Protein AF-M6W1X0-F1 (afdb_monomer)

Structure (mmCIF, N/CA/C/O backbone):
data_AF-M6W1X0-F1
#
_entry.id   AF-M6W1X0-F1
#
loop_
_atom_site.group_PDB
_atom_site.id
_atom_site.type_symbol
_atom_site.label_atom_id
_atom_site.label_alt_id
_atom_site.label_comp_id
_atom_site.label_asym_id
_atom_site.label_entity_id
_atom_site.label_seq_id
_atom_site.pdbx_PDB_ins_code
_atom_site.Cartn_x
_atom_site.Cartn_y
_atom_site.Cartn_z
_atom_site.occupancy
_atom_site.B_iso_or_equiv
_atom_site.auth_seq_id
_atom_site.auth_comp_id
_atom_site.auth_asym_id
_atom_site.auth_atom_id
_atom_site.pdbx_PDB_model_num
ATOM 1 N N . MET A 1 1 ? 11.112 -10.994 -22.525 1.00 49.28 1 MET A N 1
ATOM 2 C CA . MET A 1 1 ? 11.015 -11.048 -21.052 1.00 49.28 1 MET A CA 1
ATOM 3 C C . MET A 1 1 ? 12.383 -10.694 -20.500 1.00 49.28 1 MET A C 1
ATOM 5 O O . MET A 1 1 ? 13.329 -11.416 -20.780 1.00 49.28 1 MET A O 1
ATOM 9 N N . ALA A 1 2 ? 12.520 -9.545 -19.839 1.00 63.16 2 ALA A N 1
ATOM 10 C C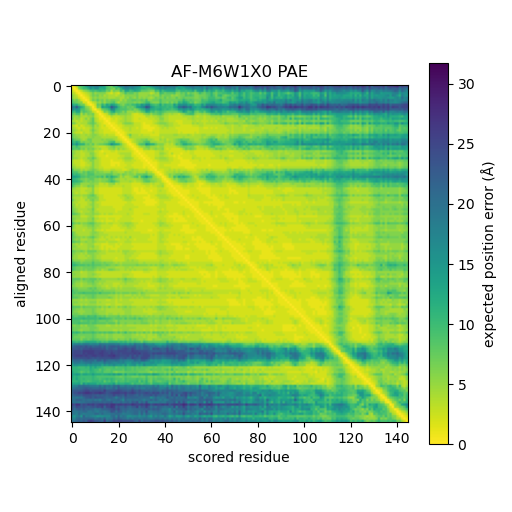A . ALA A 1 2 ? 13.781 -9.157 -19.213 1.00 63.16 2 ALA A CA 1
ATOM 11 C C . ALA A 1 2 ? 13.796 -9.659 -17.764 1.00 63.16 2 ALA A C 1
ATOM 13 O O . ALA A 1 2 ? 12.794 -9.542 -17.057 1.00 63.16 2 ALA A O 1
ATOM 14 N N . VAL A 1 3 ? 14.917 -10.226 -17.319 1.00 74.69 3 VAL A N 1
ATOM 15 C CA . VAL A 1 3 ? 15.090 -10.630 -15.912 1.00 74.69 3 VAL A CA 1
ATOM 16 C C . VAL A 1 3 ? 15.121 -9.390 -15.013 1.00 74.69 3 VAL A C 1
ATOM 18 O O . VAL A 1 3 ? 14.509 -9.374 -13.950 1.00 74.69 3 VAL A O 1
ATOM 21 N N . PHE A 1 4 ? 15.752 -8.318 -15.488 1.00 82.88 4 PHE A N 1
ATOM 22 C CA . PHE A 1 4 ? 15.836 -7.040 -14.799 1.00 82.88 4 PHE A CA 1
ATOM 23 C C . PHE A 1 4 ? 15.573 -5.907 -15.792 1.00 82.88 4 PHE A C 1
ATOM 25 O O . PHE A 1 4 ? 16.199 -5.854 -16.853 1.00 82.88 4 PHE A O 1
ATOM 32 N N . ASN A 1 5 ? 14.643 -5.015 -15.463 1.00 80.19 5 ASN A N 1
ATOM 33 C CA . ASN A 1 5 ? 14.355 -3.809 -16.230 1.00 80.19 5 ASN A CA 1
ATOM 34 C C . ASN A 1 5 ? 14.550 -2.595 -15.321 1.00 80.19 5 ASN A C 1
ATOM 36 O O . ASN A 1 5 ? 13.962 -2.536 -14.244 1.00 80.19 5 ASN A O 1
ATOM 40 N N . SER A 1 6 ? 15.382 -1.643 -15.742 1.00 80.69 6 SER A N 1
ATOM 41 C CA . SER A 1 6 ? 15.615 -0.406 -15.001 1.00 80.69 6 SER A CA 1
ATOM 42 C C . SER A 1 6 ? 15.248 0.799 -15.851 1.00 80.69 6 SER A C 1
ATOM 44 O O . SER A 1 6 ? 15.623 0.913 -17.017 1.00 80.69 6 SER A O 1
ATOM 46 N N . ALA A 1 7 ? 14.540 1.724 -15.227 1.00 75.06 7 ALA A N 1
ATOM 47 C CA . ALA A 1 7 ? 14.043 2.958 -15.787 1.00 75.06 7 ALA A CA 1
ATOM 48 C C . ALA A 1 7 ? 14.469 4.134 -14.921 1.00 75.06 7 ALA A C 1
ATOM 50 O O . ALA A 1 7 ? 14.364 4.070 -13.698 1.00 75.06 7 ALA A O 1
ATOM 51 N N . LYS A 1 8 ? 14.904 5.217 -15.556 1.00 73.56 8 LYS A N 1
ATOM 52 C CA . LYS A 1 8 ? 15.162 6.484 -14.882 1.00 73.56 8 LYS A CA 1
ATOM 53 C C . LYS A 1 8 ? 14.485 7.601 -15.669 1.00 73.56 8 LYS A C 1
ATOM 55 O O . LYS A 1 8 ? 14.640 7.622 -16.888 1.00 73.56 8 LYS A O 1
ATOM 60 N N . ASP A 1 9 ? 13.725 8.449 -14.979 1.00 64.38 9 ASP A N 1
ATOM 61 C CA . ASP A 1 9 ? 13.041 9.631 -15.527 1.00 64.38 9 ASP A CA 1
ATOM 62 C C . ASP A 1 9 ? 12.229 9.326 -16.799 1.00 64.38 9 ASP A C 1
ATOM 64 O O . ASP A 1 9 ? 12.351 9.973 -17.844 1.00 64.38 9 ASP A O 1
ATOM 68 N N . LYS A 1 10 ? 11.407 8.271 -16.733 1.00 58.88 10 LYS A N 1
ATOM 69 C CA . LYS A 1 10 ? 10.533 7.872 -17.839 1.00 58.88 10 LYS A CA 1
ATOM 70 C C . LYS A 1 10 ? 9.276 8.734 -17.817 1.00 58.88 10 LYS A C 1
ATOM 72 O O . LYS A 1 10 ? 8.259 8.316 -17.277 1.00 58.88 10 LYS A O 1
ATOM 77 N N . GLY A 1 11 ? 9.321 9.886 -18.488 1.00 63.84 11 GLY A N 1
ATOM 78 C CA . GLY A 1 11 ? 8.149 10.757 -18.650 1.00 63.84 11 GLY A CA 1
ATOM 79 C C . GLY A 1 11 ? 6.860 9.992 -19.000 1.00 63.84 11 GLY A C 1
ATOM 80 O O . GLY A 1 11 ? 5.836 10.225 -18.365 1.00 63.84 11 GLY A O 1
ATOM 81 N N . ALA A 1 12 ? 6.919 9.022 -19.928 1.00 75.12 12 ALA A N 1
ATOM 82 C CA . ALA A 1 12 ? 5.927 7.948 -20.015 1.00 75.12 12 ALA A CA 1
ATOM 83 C C . ALA A 1 12 ? 6.527 6.617 -20.515 1.00 75.12 12 ALA A C 1
ATOM 85 O O . ALA A 1 12 ? 7.420 6.631 -21.365 1.00 75.12 12 ALA A O 1
ATOM 86 N N . GLY A 1 13 ? 6.056 5.456 -20.033 1.00 81.19 13 GLY A N 1
ATOM 87 C CA . GLY A 1 13 ? 6.572 4.164 -20.522 1.00 81.19 13 GLY A CA 1
ATOM 88 C C . GLY A 1 13 ? 5.888 2.888 -20.017 1.00 81.19 13 GLY A C 1
ATOM 89 O O . GLY A 1 13 ? 5.104 2.903 -19.075 1.00 81.19 13 GLY A O 1
ATOM 90 N N . ILE A 1 14 ? 6.218 1.755 -20.648 1.00 87.25 14 ILE A N 1
ATOM 91 C CA . ILE A 1 14 ? 5.772 0.410 -20.245 1.00 87.25 14 ILE A CA 1
ATOM 92 C C . ILE A 1 14 ? 6.999 -0.415 -19.837 1.00 87.25 14 ILE A C 1
ATOM 94 O O . ILE A 1 14 ? 8.009 -0.420 -20.545 1.00 87.25 14 ILE A O 1
ATOM 98 N N . GLN A 1 15 ? 6.930 -1.111 -18.702 1.00 85.94 15 GLN A N 1
ATOM 99 C CA . GLN A 1 15 ? 7.984 -2.001 -18.213 1.00 85.94 15 GLN A CA 1
ATOM 100 C C . GLN A 1 15 ? 7.400 -3.377 -17.917 1.00 85.94 15 GLN A C 1
ATOM 102 O O . GLN A 1 15 ? 6.415 -3.500 -17.192 1.00 85.94 15 GLN A O 1
ATOM 107 N N . VAL A 1 16 ? 8.019 -4.408 -18.488 1.00 89.06 16 VAL A N 1
ATOM 108 C CA . VAL A 1 16 ? 7.651 -5.808 -18.264 1.00 89.06 16 VAL A CA 1
ATOM 109 C C . VAL A 1 16 ? 8.917 -6.599 -17.959 1.00 89.06 16 VAL A C 1
ATOM 111 O O . VAL A 1 16 ? 9.855 -6.605 -18.766 1.00 89.06 16 VAL A O 1
ATOM 114 N N . GLY A 1 17 ? 8.952 -7.280 -16.819 1.00 87.00 17 GLY A N 1
ATOM 115 C CA . GLY A 1 17 ? 10.132 -8.016 -16.370 1.00 87.00 17 GLY A CA 1
ATOM 116 C C . GLY A 1 17 ? 9.899 -8.776 -15.073 1.00 87.00 17 GLY A C 1
ATOM 117 O O . GLY A 1 17 ? 8.850 -8.647 -14.461 1.00 87.00 17 GLY A O 1
ATOM 118 N N . ILE A 1 18 ? 10.862 -9.595 -14.647 1.00 90.06 18 ILE A N 1
ATOM 119 C CA . ILE A 1 18 ? 10.771 -10.256 -13.332 1.00 90.06 18 ILE A CA 1
ATOM 120 C C . ILE A 1 18 ? 10.945 -9.212 -12.229 1.00 90.06 18 ILE A C 1
ATOM 122 O O . ILE A 1 18 ? 10.109 -9.122 -11.331 1.00 90.06 18 ILE A O 1
ATOM 126 N N . VAL A 1 19 ? 11.997 -8.400 -12.337 1.00 91.12 19 VAL A N 1
ATOM 127 C CA . VAL A 1 19 ? 12.251 -7.260 -11.456 1.00 91.12 19 VAL A CA 1
ATOM 128 C C . VAL A 1 19 ? 12.226 -5.979 -12.280 1.00 91.12 19 VAL A C 1
ATOM 130 O O . VAL A 1 19 ? 13.012 -5.836 -13.220 1.00 91.12 19 VAL A O 1
ATOM 133 N N . ASN A 1 20 ? 11.354 -5.042 -11.916 1.00 89.06 20 ASN A N 1
ATOM 134 C CA . ASN A 1 20 ? 11.309 -3.707 -12.505 1.00 89.06 20 ASN A CA 1
ATOM 135 C C . ASN A 1 20 ? 11.758 -2.674 -11.472 1.00 89.06 20 ASN A C 1
ATOM 137 O O . ASN A 1 20 ? 11.255 -2.656 -10.352 1.00 89.06 20 ASN A O 1
ATOM 141 N N . ARG A 1 21 ? 12.672 -1.781 -11.851 1.00 88.62 21 ARG A N 1
ATOM 142 C CA . ARG A 1 21 ? 13.098 -0.644 -11.033 1.00 88.62 21 ARG A CA 1
ATOM 143 C C . ARG A 1 21 ? 12.815 0.650 -11.782 1.00 88.62 21 ARG A C 1
ATOM 145 O O . ARG A 1 21 ? 13.285 0.808 -12.902 1.00 88.62 21 ARG A O 1
ATOM 152 N N . SER A 1 22 ? 12.093 1.580 -11.165 1.00 85.44 22 SER A N 1
ATOM 153 C CA . SER A 1 22 ? 11.835 2.905 -11.749 1.00 85.44 22 SER A CA 1
ATOM 154 C C . SER A 1 22 ? 12.193 4.005 -10.762 1.00 85.44 22 SER A C 1
ATOM 156 O O . SER A 1 22 ? 11.695 3.999 -9.633 1.00 85.44 22 SER A O 1
ATOM 158 N N . VAL A 1 23 ? 13.046 4.925 -11.210 1.00 85.38 23 VAL A N 1
ATOM 159 C CA . VAL A 1 23 ? 13.578 6.047 -10.431 1.00 85.38 23 VAL A CA 1
ATOM 160 C C . VAL A 1 23 ? 13.137 7.373 -11.056 1.00 85.38 23 VAL A C 1
ATOM 162 O O . VAL A 1 23 ? 13.248 7.521 -12.274 1.00 85.38 23 VAL A O 1
ATOM 165 N N . GLY A 1 24 ? 12.699 8.332 -10.237 1.00 82.56 24 GLY A N 1
ATOM 166 C CA . GLY A 1 24 ? 12.340 9.686 -10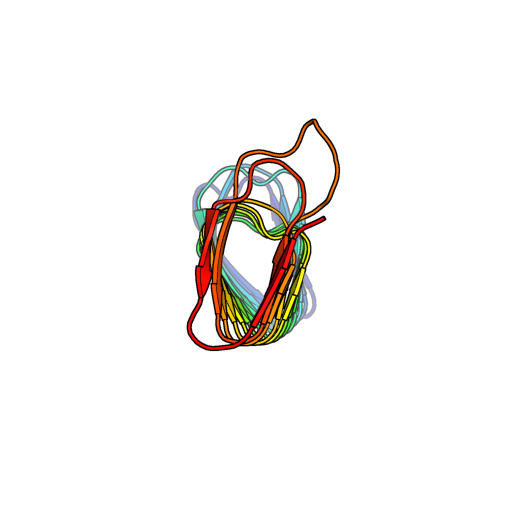.683 1.00 82.56 24 GLY A CA 1
ATOM 167 C C . GLY A 1 24 ? 10.930 9.805 -11.270 1.00 82.56 24 GLY A C 1
ATOM 168 O O . GLY A 1 24 ? 10.033 9.048 -10.892 1.00 82.56 24 GLY A O 1
ATOM 169 N N . ASP A 1 25 ? 10.713 10.765 -12.176 1.00 79.81 25 ASP A N 1
ATOM 170 C CA . ASP A 1 25 ? 9.374 11.001 -12.739 1.00 79.81 25 ASP A CA 1
ATOM 171 C C . ASP A 1 25 ? 8.962 9.837 -13.651 1.00 79.81 25 ASP A C 1
ATOM 173 O O . ASP A 1 25 ? 9.638 9.536 -14.639 1.00 79.81 25 ASP A O 1
ATOM 177 N N . SER A 1 26 ? 7.877 9.148 -13.295 1.00 76.31 26 SER A N 1
ATOM 178 C CA . SER A 1 26 ? 7.380 7.978 -14.020 1.00 76.31 26 SER A CA 1
ATOM 179 C C . SER A 1 26 ? 5.866 8.053 -14.183 1.00 76.31 26 SER A C 1
ATOM 181 O O . SER A 1 26 ? 5.122 8.206 -13.210 1.00 76.31 26 SER A O 1
ATOM 183 N N . LYS A 1 27 ? 5.407 7.944 -15.435 1.00 84.44 27 LYS A N 1
ATOM 184 C CA . LYS A 1 27 ? 3.985 7.773 -15.766 1.00 84.44 27 LYS A CA 1
ATOM 185 C C . LYS A 1 27 ? 3.806 6.586 -16.690 1.00 84.44 27 LYS A C 1
ATOM 187 O O . LYS A 1 27 ? 4.105 6.654 -17.881 1.00 84.44 27 LYS A O 1
ATOM 192 N N . GLY A 1 28 ? 3.348 5.461 -16.174 1.00 87.75 28 GLY A N 1
ATOM 193 C CA . GLY A 1 28 ? 3.417 4.266 -16.993 1.00 87.75 28 GLY A CA 1
ATOM 194 C C . GLY A 1 28 ? 2.716 3.039 -16.472 1.00 87.75 28 GLY A C 1
ATOM 195 O O . GLY A 1 28 ? 1.972 3.067 -15.499 1.00 87.75 28 GLY A O 1
ATOM 196 N N . LEU A 1 29 ? 2.982 1.944 -17.174 1.00 90.19 29 LEU A N 1
ATOM 197 C CA . LEU A 1 29 ? 2.538 0.602 -16.828 1.00 90.19 29 LEU A CA 1
ATOM 198 C C . LEU A 1 29 ? 3.757 -0.215 -16.407 1.00 90.19 29 LEU A C 1
ATOM 200 O O . LEU A 1 29 ? 4.727 -0.314 -17.160 1.00 90.19 29 LEU A O 1
ATOM 204 N N . GLN A 1 30 ? 3.714 -0.813 -15.224 1.00 90.50 30 GLN A N 1
ATOM 205 C CA . GLN A 1 30 ? 4.741 -1.729 -14.732 1.00 90.50 30 GLN A CA 1
ATOM 206 C C . GLN A 1 30 ? 4.105 -3.074 -14.419 1.00 90.50 30 GLN A C 1
ATOM 208 O O . GLN A 1 30 ? 3.182 -3.157 -13.620 1.00 90.50 30 GLN A O 1
ATOM 213 N N . ALA A 1 31 ? 4.599 -4.130 -15.053 1.00 92.62 31 ALA A N 1
ATOM 214 C CA . ALA A 1 31 ? 4.174 -5.495 -14.793 1.00 92.62 31 ALA A CA 1
ATOM 215 C C . ALA A 1 31 ? 5.401 -6.351 -14.487 1.00 92.62 31 ALA A C 1
ATOM 217 O O . ALA A 1 31 ? 6.298 -6.501 -15.323 1.00 92.62 31 ALA A O 1
ATOM 218 N N . GLY A 1 32 ? 5.465 -6.914 -13.28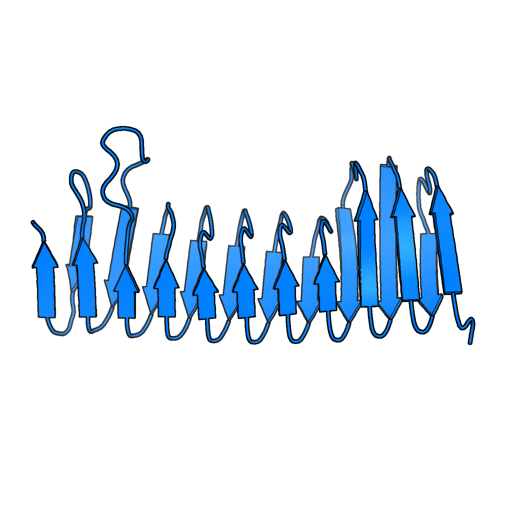7 1.00 90.94 32 GLY A N 1
ATOM 219 C CA . GLY A 1 32 ? 6.560 -7.798 -12.914 1.00 90.94 32 GLY A CA 1
ATOM 220 C C . GLY A 1 32 ? 6.308 -8.575 -11.644 1.00 90.94 32 GLY A C 1
ATOM 221 O O . GLY A 1 32 ? 5.267 -8.423 -11.030 1.00 90.94 32 GLY A O 1
ATOM 222 N N . ILE A 1 33 ? 7.235 -9.442 -11.248 1.00 92.88 33 ILE A N 1
ATOM 223 C CA . ILE A 1 33 ? 7.098 -10.153 -9.970 1.00 92.88 33 ILE A CA 1
ATOM 224 C C . ILE A 1 33 ? 7.406 -9.186 -8.827 1.00 92.88 33 ILE A C 1
ATOM 226 O O . ILE A 1 33 ? 6.636 -9.100 -7.875 1.00 92.88 33 ILE A O 1
ATOM 230 N N . VAL A 1 34 ? 8.496 -8.427 -8.954 1.00 94.44 34 VAL A N 1
ATOM 231 C CA . VAL A 1 34 ? 8.911 -7.411 -7.983 1.00 94.44 34 VAL A CA 1
ATOM 232 C C . VAL A 1 34 ? 9.052 -6.064 -8.680 1.00 94.44 34 VAL A C 1
ATOM 234 O O . VAL A 1 34 ? 9.797 -5.941 -9.653 1.00 94.44 34 VAL A O 1
ATOM 237 N N . ASN A 1 35 ? 8.371 -5.043 -8.168 1.00 93.12 35 ASN A N 1
ATOM 238 C CA . ASN A 1 35 ? 8.466 -3.671 -8.655 1.00 93.12 35 ASN A CA 1
ATOM 239 C C . ASN A 1 35 ? 9.049 -2.772 -7.558 1.00 93.12 35 ASN A C 1
ATOM 241 O O . ASN A 1 35 ? 8.552 -2.747 -6.434 1.00 93.12 35 ASN A O 1
ATOM 245 N N . LEU A 1 36 ? 10.105 -2.034 -7.891 1.00 92.25 36 LEU A N 1
ATOM 246 C CA . LEU A 1 36 ? 10.838 -1.154 -6.985 1.00 92.25 36 LEU A CA 1
ATOM 247 C C . LEU A 1 36 ? 10.732 0.289 -7.480 1.00 92.25 36 LEU A C 1
ATOM 249 O O . LEU A 1 36 ? 11.128 0.608 -8.609 1.00 92.25 36 LEU A O 1
ATOM 253 N N . GLY A 1 37 ? 10.197 1.173 -6.649 1.00 88.12 37 GLY A N 1
ATOM 254 C CA . GLY A 1 37 ? 10.248 2.611 -6.856 1.00 88.12 37 GLY A CA 1
ATOM 255 C C . GLY A 1 37 ? 11.355 3.272 -6.051 1.00 88.12 37 GLY A C 1
ATOM 256 O O . GLY A 1 37 ? 11.773 2.773 -5.015 1.00 88.12 37 GLY A O 1
ATOM 257 N N . ASP A 1 38 ? 11.879 4.377 -6.566 1.00 84.88 38 ASP A N 1
ATOM 258 C CA . ASP A 1 38 ? 12.819 5.221 -5.833 1.00 84.88 38 ASP A CA 1
ATOM 259 C C . ASP A 1 38 ? 12.579 6.677 -6.237 1.00 84.88 38 ASP A C 1
ATOM 261 O O . ASP A 1 38 ? 12.553 6.988 -7.430 1.00 84.88 38 ASP A O 1
ATOM 265 N N . GLN A 1 39 ? 12.328 7.550 -5.257 1.00 76.44 39 GLN A N 1
ATOM 266 C CA . GLN A 1 39 ? 12.016 8.974 -5.463 1.00 76.44 39 GLN A CA 1
ATOM 267 C C . GLN A 1 39 ? 11.011 9.236 -6.599 1.00 76.44 39 GLN A C 1
ATOM 269 O O . GLN A 1 39 ? 11.187 10.151 -7.405 1.00 76.44 39 GLN A O 1
ATOM 274 N N . ARG A 1 40 ? 9.963 8.409 -6.701 1.00 76.88 40 ARG A N 1
ATOM 275 C CA . ARG A 1 40 ? 9.008 8.550 -7.799 1.00 76.88 40 ARG A CA 1
ATOM 276 C C . ARG A 1 40 ? 8.167 9.807 -7.639 1.00 76.88 40 ARG A C 1
ATOM 278 O O . ARG A 1 40 ? 7.504 9.986 -6.616 1.00 76.88 40 ARG A O 1
ATOM 285 N N . SER A 1 41 ? 8.143 10.630 -8.678 1.00 76.12 41 SER A N 1
ATOM 286 C CA . SER A 1 41 ? 7.076 11.599 -8.915 1.00 76.12 41 SER A CA 1
ATOM 287 C C . SER A 1 41 ? 6.208 11.080 -10.067 1.00 76.12 41 SER A C 1
ATOM 289 O O . SER A 1 41 ? 6.702 10.373 -10.939 1.00 76.12 41 SER A O 1
ATOM 291 N N . GLY A 1 42 ? 4.898 11.325 -10.038 1.00 83.62 42 GLY A N 1
ATOM 292 C CA . GLY A 1 42 ? 3.984 10.851 -11.084 1.00 83.62 42 GLY A CA 1
ATOM 293 C C . GLY A 1 42 ? 3.031 9.736 -10.648 1.00 83.62 42 GLY A C 1
ATOM 294 O O . GLY A 1 42 ? 2.777 9.536 -9.461 1.00 83.62 42 GLY A O 1
ATOM 295 N N . PHE A 1 43 ? 2.439 9.068 -11.638 1.00 87.81 43 PHE A N 1
ATOM 296 C CA . PHE A 1 43 ? 1.367 8.087 -11.461 1.00 87.81 43 PHE A CA 1
ATOM 297 C C . PHE A 1 43 ? 1.637 6.879 -12.359 1.00 87.81 43 PHE A C 1
ATOM 299 O O . PHE A 1 43 ? 1.526 6.982 -13.582 1.00 87.81 43 PHE A O 1
ATOM 306 N N . ASP A 1 44 ? 1.964 5.738 -11.754 1.00 90.94 44 ASP A N 1
ATOM 307 C CA . ASP A 1 44 ? 2.130 4.468 -12.455 1.00 90.94 44 ASP A CA 1
ATOM 308 C C . ASP A 1 44 ? 0.979 3.510 -12.125 1.00 90.94 44 ASP A C 1
ATOM 310 O O . ASP A 1 44 ? 0.504 3.448 -10.994 1.00 90.94 44 ASP A O 1
ATOM 314 N N . PHE A 1 45 ? 0.577 2.694 -13.096 1.00 94.38 45 PHE A N 1
ATOM 315 C CA . PHE A 1 45 ? -0.198 1.484 -12.851 1.00 94.38 45 PHE A CA 1
ATOM 316 C C . PHE A 1 45 ? 0.766 0.301 -12.743 1.00 94.38 45 PHE A C 1
ATOM 318 O O . PHE A 1 45 ? 1.410 -0.084 -13.722 1.00 94.38 45 PHE A O 1
ATOM 325 N N . THR A 1 46 ? 0.891 -0.256 -11.544 1.00 94.75 46 THR A N 1
ATOM 326 C CA . THR A 1 46 ? 1.863 -1.294 -11.204 1.00 94.75 46 THR A CA 1
ATOM 327 C C . THR A 1 46 ? 1.148 -2.585 -10.821 1.00 94.75 46 THR A C 1
ATOM 329 O O . THR A 1 46 ? 0.288 -2.590 -9.945 1.00 94.75 46 THR A O 1
ATOM 332 N N . VAL A 1 47 ? 1.524 -3.695 -11.448 1.00 96.00 47 VAL A N 1
ATOM 333 C CA . VAL A 1 47 ? 1.037 -5.037 -11.126 1.00 96.00 47 VAL A CA 1
ATOM 334 C C . VAL A 1 47 ? 2.225 -5.932 -10.800 1.00 96.00 47 VAL A C 1
ATOM 336 O O . VAL A 1 47 ? 3.177 -6.023 -11.583 1.00 96.00 47 VAL A O 1
ATOM 339 N N . GLY A 1 48 ? 2.168 -6.620 -9.662 1.00 94.38 48 GLY A N 1
ATO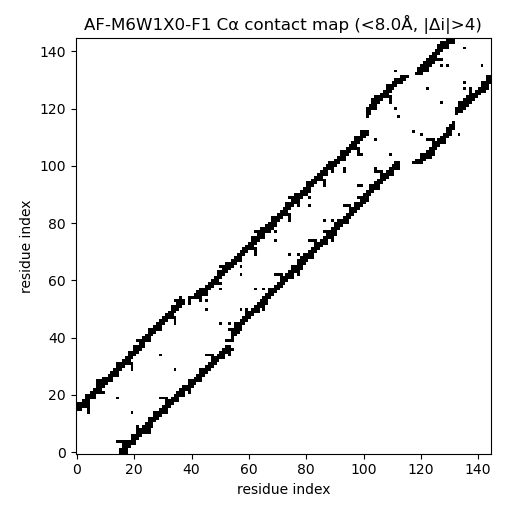M 340 C CA . GLY A 1 48 ? 3.172 -7.619 -9.322 1.00 94.38 48 GLY A CA 1
ATOM 341 C C . GLY A 1 48 ? 2.934 -8.380 -8.037 1.00 94.38 48 GLY A C 1
ATOM 342 O O . GLY A 1 48 ? 1.966 -8.134 -7.341 1.00 94.38 48 GLY A O 1
ATOM 343 N N . ALA A 1 49 ? 3.795 -9.340 -7.709 1.00 95.94 49 ALA A N 1
ATOM 344 C CA . ALA A 1 49 ? 3.683 -10.044 -6.433 1.00 95.94 49 ALA A CA 1
ATOM 345 C C . ALA A 1 49 ? 4.082 -9.129 -5.262 1.00 95.94 49 ALA A C 1
ATOM 347 O O . ALA A 1 49 ? 3.403 -9.127 -4.238 1.00 95.94 49 ALA A O 1
ATOM 348 N N . GLY A 1 50 ? 5.140 -8.329 -5.435 1.00 96.12 50 GLY A N 1
ATOM 349 C CA . GLY A 1 50 ? 5.610 -7.353 -4.453 1.00 96.12 50 GLY A CA 1
ATOM 350 C C . GLY A 1 50 ? 5.888 -5.990 -5.080 1.00 96.12 50 GLY A C 1
ATOM 351 O O . GLY A 1 50 ? 6.673 -5.891 -6.023 1.00 96.12 50 GLY A O 1
ATOM 352 N N . ASN A 1 51 ? 5.280 -4.941 -4.535 1.00 95.81 51 ASN A N 1
ATOM 353 C CA . ASN A 1 51 ? 5.482 -3.557 -4.953 1.00 95.81 51 ASN A CA 1
ATOM 354 C C . ASN A 1 51 ? 6.061 -2.759 -3.778 1.00 95.81 51 ASN A C 1
ATOM 356 O O . ASN A 1 51 ? 5.490 -2.766 -2.692 1.00 95.81 51 ASN A O 1
ATOM 360 N N . PHE A 1 52 ? 7.198 -2.095 -3.975 1.00 95.00 52 PHE A N 1
ATOM 361 C CA . PHE A 1 52 ? 7.912 -1.382 -2.912 1.00 95.00 52 PHE A CA 1
ATOM 362 C C . PHE A 1 52 ? 8.202 0.049 -3.344 1.00 95.00 52 PHE A C 1
ATOM 364 O O . PHE A 1 52 ? 8.783 0.251 -4.412 1.00 95.00 52 PHE A O 1
ATOM 371 N N . TYR A 1 53 ? 7.853 1.030 -2.509 1.00 93.81 53 TYR A N 1
ATOM 372 C CA . TYR A 1 53 ? 8.108 2.456 -2.762 1.00 93.81 53 TYR A CA 1
ATOM 373 C C . TYR A 1 53 ? 7.512 2.961 -4.089 1.00 93.81 53 TYR A C 1
ATOM 375 O O . TYR A 1 53 ? 8.051 3.858 -4.742 1.00 93.81 53 TYR A O 1
ATOM 383 N N . THR A 1 54 ? 6.416 2.345 -4.537 1.00 91.94 54 THR A N 1
ATOM 384 C CA . THR A 1 54 ? 5.741 2.673 -5.797 1.00 91.94 54 THR A CA 1
ATOM 385 C C . THR A 1 54 ? 4.663 3.738 -5.597 1.00 91.94 54 THR A C 1
ATOM 387 O O . THR A 1 54 ? 4.206 3.965 -4.479 1.00 91.94 54 THR A O 1
ATOM 390 N N . LYS A 1 55 ? 4.262 4.421 -6.679 1.00 93.56 55 LYS A N 1
ATOM 391 C CA . LYS A 1 55 ? 3.205 5.442 -6.645 1.00 93.56 55 LYS A CA 1
ATOM 392 C C . LYS A 1 55 ? 2.182 5.252 -7.758 1.00 93.56 55 LYS A C 1
ATOM 394 O O . LYS A 1 55 ? 2.555 4.882 -8.871 1.00 93.56 55 LYS A O 1
ATOM 399 N N . GLY A 1 56 ? 0.923 5.578 -7.481 1.00 93.56 56 GLY A N 1
ATOM 400 C CA . GLY A 1 56 ? -0.184 5.538 -8.435 1.00 93.56 56 GLY A CA 1
ATOM 401 C C . GLY A 1 56 ? -1.219 4.477 -8.076 1.00 93.56 56 GLY A C 1
ATOM 402 O O . GLY A 1 56 ? -1.795 4.532 -6.997 1.00 93.56 56 GLY A O 1
ATOM 403 N N . LEU A 1 57 ? -1.490 3.533 -8.974 1.00 95.94 57 LEU A N 1
ATOM 404 C CA . LEU A 1 57 ? -2.376 2.395 -8.721 1.00 95.94 57 LEU A CA 1
ATOM 405 C C . LEU A 1 57 ? -1.547 1.116 -8.698 1.00 95.94 57 LEU A C 1
ATOM 407 O O . LEU A 1 57 ? -0.840 0.810 -9.653 1.00 95.94 57 LEU A O 1
ATOM 411 N N . MET A 1 58 ? -1.634 0.366 -7.609 1.00 95.62 58 MET A N 1
ATOM 412 C CA . MET A 1 58 ? -0.818 -0.809 -7.349 1.00 95.62 58 MET A CA 1
ATOM 413 C C . MET A 1 58 ? -1.706 -2.007 -7.053 1.00 95.62 58 MET A C 1
ATOM 415 O O . MET A 1 58 ? -2.610 -1.940 -6.224 1.00 95.62 58 MET A O 1
ATOM 419 N N . ILE A 1 59 ? -1.441 -3.110 -7.743 1.00 96.62 59 ILE A N 1
ATOM 420 C CA . ILE A 1 59 ? -2.087 -4.398 -7.517 1.00 96.62 59 ILE A CA 1
ATOM 421 C C . ILE A 1 59 ? -0.987 -5.410 -7.229 1.00 96.62 59 ILE A C 1
ATOM 423 O O . ILE A 1 59 ? -0.093 -5.619 -8.055 1.00 96.62 59 ILE A O 1
ATOM 427 N N . GLY A 1 60 ? -1.047 -6.056 -6.072 1.00 94.88 60 GLY A N 1
ATOM 428 C CA . GLY A 1 60 ? -0.105 -7.117 -5.763 1.00 94.88 60 GLY A CA 1
ATOM 429 C C . GLY A 1 60 ? -0.408 -7.909 -4.516 1.00 94.88 60 GLY A C 1
ATOM 430 O O . GLY A 1 60 ? -1.363 -7.622 -3.818 1.00 94.88 60 GLY A O 1
ATOM 431 N N . ALA A 1 61 ? 0.376 -8.945 -4.226 1.00 96.06 61 ALA A N 1
ATOM 432 C CA . ALA A 1 61 ? 0.194 -9.663 -2.966 1.00 96.06 61 ALA A CA 1
ATOM 433 C C . ALA A 1 61 ? 0.654 -8.791 -1.787 1.00 96.06 61 ALA A C 1
ATOM 435 O O . ALA A 1 61 ? -0.031 -8.732 -0.768 1.00 96.06 61 ALA A O 1
ATOM 436 N N . ILE A 1 62 ? 1.780 -8.093 -1.960 1.00 96.88 62 ILE A N 1
ATOM 437 C CA . ILE A 1 62 ? 2.395 -7.217 -0.963 1.00 96.88 62 ILE A CA 1
ATOM 438 C C . ILE A 1 62 ? 2.644 -5.840 -1.590 1.00 96.88 62 ILE A C 1
ATOM 440 O O . ILE A 1 62 ? 3.305 -5.748 -2.625 1.00 96.88 62 ILE A O 1
ATOM 444 N N . ASN A 1 63 ? 2.162 -4.776 -0.949 1.00 96.75 63 ASN A N 1
ATOM 445 C CA . ASN A 1 63 ? 2.494 -3.388 -1.276 1.00 96.75 63 ASN A CA 1
ATOM 446 C C . ASN A 1 63 ? 3.149 -2.733 -0.052 1.00 96.75 63 ASN A C 1
ATOM 448 O O . ASN A 1 63 ? 2.551 -2.702 1.018 1.00 96.75 63 ASN A O 1
ATOM 452 N N . PHE A 1 64 ? 4.365 -2.213 -0.190 1.00 95.88 64 PHE A N 1
ATOM 453 C CA . PHE A 1 64 ? 5.145 -1.649 0.913 1.00 95.88 64 PHE A CA 1
ATOM 454 C C . PHE A 1 64 ? 5.532 -0.201 0.613 1.00 95.88 64 PHE A C 1
ATOM 456 O O . PHE A 1 64 ? 6.012 0.100 -0.484 1.00 95.88 64 PHE A O 1
ATOM 463 N N . GLN A 1 65 ? 5.317 0.693 1.577 1.00 94.44 65 GLN A N 1
ATOM 464 C CA . GLN A 1 65 ? 5.568 2.137 1.502 1.00 94.44 65 GLN A CA 1
ATOM 465 C C . GLN A 1 65 ? 5.129 2.758 0.172 1.00 94.44 65 GLN A C 1
ATOM 467 O O . GLN A 1 65 ? 5.902 3.410 -0.524 1.00 94.44 65 GLN A O 1
ATOM 472 N N . SER A 1 66 ? 3.893 2.472 -0.222 1.00 93.12 66 SER A N 1
ATOM 473 C CA . SER A 1 66 ? 3.386 2.738 -1.564 1.00 93.12 66 SER A CA 1
ATOM 474 C C . SER A 1 66 ? 2.246 3.763 -1.547 1.00 93.12 66 SER A C 1
ATOM 476 O O . SER A 1 66 ? 1.318 3.659 -0.748 1.00 93.12 66 SER A O 1
ATOM 478 N N . GLU A 1 67 ? 2.302 4.778 -2.411 1.00 94.69 67 GLU A N 1
ATOM 479 C CA . GLU A 1 67 ? 1.390 5.935 -2.358 1.00 94.69 67 GLU A CA 1
ATOM 480 C C . GLU A 1 67 ? 0.347 5.918 -3.486 1.00 94.69 67 GLU A C 1
ATOM 482 O O . GLU A 1 67 ? 0.687 5.779 -4.660 1.00 94.69 67 GLU A O 1
ATOM 487 N N . GLY A 1 68 ? -0.925 6.129 -3.158 1.00 94.31 68 GLY A N 1
ATOM 488 C CA . GLY A 1 68 ? -2.040 6.183 -4.103 1.00 94.31 68 GLY A CA 1
ATOM 489 C C . GLY A 1 68 ? -3.113 5.143 -3.788 1.00 94.31 68 GLY A C 1
ATOM 490 O O . GLY A 1 68 ? -3.726 5.190 -2.729 1.00 94.31 68 GLY A O 1
ATOM 491 N N . VAL A 1 69 ? -3.397 4.239 -4.725 1.00 97.19 69 VAL A N 1
ATOM 492 C CA . VAL A 1 69 ? -4.369 3.150 -4.561 1.00 97.19 69 VAL A CA 1
ATOM 493 C C . VAL A 1 69 ? -3.615 1.829 -4.478 1.00 97.19 69 VAL A C 1
ATOM 495 O O . VAL A 1 69 ? -3.065 1.379 -5.478 1.00 97.19 69 VAL A O 1
ATOM 498 N N . ASN A 1 70 ? -3.603 1.198 -3.310 1.00 97.25 70 ASN A N 1
ATOM 499 C CA . ASN A 1 70 ? -2.948 -0.079 -3.050 1.00 97.25 70 ASN A CA 1
ATOM 500 C C . ASN A 1 70 ? -3.996 -1.183 -2.920 1.00 97.25 70 ASN A C 1
ATOM 502 O O . ASN A 1 70 ? -4.848 -1.128 -2.039 1.00 97.25 70 ASN A O 1
ATOM 506 N N . VAL A 1 71 ? -3.937 -2.199 -3.775 1.00 97.75 71 VAL A N 1
ATOM 507 C CA . VAL A 1 71 ? -4.788 -3.389 -3.694 1.00 97.75 71 VAL A CA 1
ATOM 508 C C . VAL A 1 71 ? -3.895 -4.601 -3.484 1.00 97.75 71 VAL A C 1
ATOM 510 O O . VAL A 1 71 ? -3.033 -4.886 -4.319 1.00 97.75 71 VAL A O 1
ATOM 513 N N . GLY A 1 72 ? -4.094 -5.329 -2.388 1.00 95.88 72 GLY A N 1
ATOM 514 C CA . GLY A 1 72 ? -3.309 -6.527 -2.134 1.00 95.88 72 GLY A CA 1
ATOM 515 C C . GLY A 1 72 ? -3.707 -7.357 -0.935 1.00 95.88 72 GLY A C 1
ATOM 516 O O . GLY A 1 72 ? -4.706 -7.093 -0.291 1.00 95.88 72 GLY A O 1
ATOM 517 N N . VAL A 1 73 ? -2.952 -8.411 -0.637 1.00 96.81 73 VAL A N 1
ATOM 518 C CA . VAL A 1 73 ? -3.192 -9.197 0.584 1.00 96.81 73 VAL A CA 1
ATOM 519 C C . VAL A 1 73 ? -2.661 -8.434 1.794 1.00 96.81 73 VAL A C 1
ATOM 521 O O . VAL A 1 73 ? -3.342 -8.364 2.814 1.00 96.81 73 VAL A O 1
ATOM 524 N N . MET A 1 74 ? -1.480 -7.835 1.651 1.00 97.12 74 MET 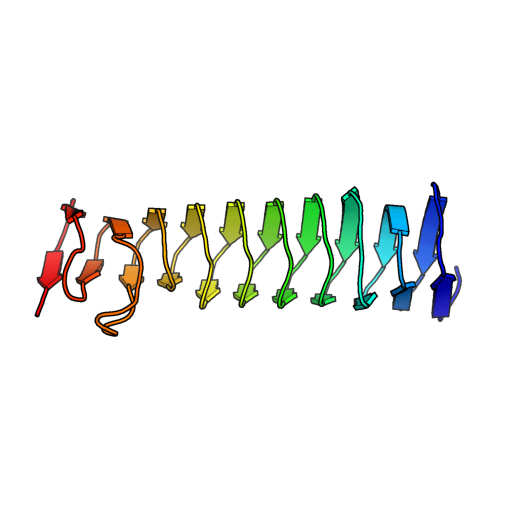A N 1
ATOM 525 C CA . MET A 1 74 ? -0.824 -7.008 2.655 1.00 97.12 74 MET A CA 1
ATOM 526 C C . MET A 1 74 ? -0.431 -5.658 2.051 1.00 97.12 74 MET A C 1
ATOM 528 O O . MET A 1 74 ? 0.271 -5.610 1.043 1.00 97.12 74 MET A O 1
ATOM 532 N N . ASN A 1 75 ? -0.845 -4.572 2.696 1.00 96.62 75 ASN A N 1
ATOM 533 C CA . ASN A 1 75 ? -0.409 -3.213 2.404 1.00 96.62 75 ASN A CA 1
ATOM 534 C C . ASN A 1 75 ? 0.246 -2.638 3.664 1.00 96.62 75 ASN A C 1
ATOM 536 O O . ASN A 1 75 ? -0.396 -2.570 4.708 1.00 96.62 75 ASN A O 1
ATOM 540 N N . GLU A 1 76 ? 1.504 -2.220 3.589 1.00 95.56 76 GLU A N 1
ATOM 541 C CA . GLU A 1 76 ? 2.242 -1.663 4.724 1.00 95.56 76 GLU A CA 1
ATOM 542 C C . GLU A 1 76 ? 2.771 -0.270 4.394 1.00 95.56 76 GLU A C 1
ATOM 544 O O . GLU A 1 76 ? 3.367 -0.064 3.338 1.00 95.56 76 GLU A O 1
ATOM 549 N N . GLY A 1 77 ? 2.542 0.702 5.278 1.00 91.25 77 GLY A N 1
ATOM 550 C CA . GLY A 1 77 ? 2.964 2.091 5.075 1.00 91.25 77 GLY A CA 1
ATOM 551 C C . GLY A 1 77 ? 2.336 2.741 3.837 1.00 91.25 77 GLY A C 1
ATOM 552 O O . GLY A 1 77 ? 2.902 3.681 3.281 1.00 91.25 77 GLY A O 1
ATOM 553 N N . GLY A 1 78 ? 1.214 2.199 3.351 1.00 90.12 78 GLY A N 1
ATOM 554 C CA . GLY A 1 78 ? 0.538 2.687 2.156 1.00 90.12 78 GLY A CA 1
ATOM 555 C C . GLY A 1 78 ? -0.246 3.967 2.434 1.00 90.12 78 GLY A C 1
ATOM 556 O O . GLY A 1 78 ? -0.949 4.049 3.438 1.00 90.12 78 GLY A O 1
ATOM 557 N N . SER A 1 79 ? -0.160 4.969 1.561 1.00 92.19 79 SER A N 1
ATOM 558 C CA . SER A 1 79 ? -0.928 6.217 1.699 1.00 92.19 79 SER A CA 1
ATOM 559 C C . SER A 1 79 ? -1.991 6.344 0.609 1.00 92.19 79 SER A C 1
ATOM 561 O O . SER A 1 79 ? -1.761 5.932 -0.523 1.00 92.19 79 SER A O 1
ATOM 563 N N . GLY A 1 80 ? -3.149 6.921 0.933 1.00 93.50 80 GLY A N 1
ATOM 564 C CA . GLY A 1 80 ? -4.257 7.110 -0.006 1.00 93.50 80 GLY A CA 1
ATOM 565 C C . GLY A 1 80 ? -5.398 6.127 0.246 1.00 93.50 80 GLY A C 1
ATOM 566 O O . GLY A 1 80 ? -6.111 6.275 1.231 1.00 93.50 80 GLY A O 1
ATOM 567 N N . PHE A 1 81 ? -5.613 5.164 -0.649 1.00 96.88 81 PHE A N 1
ATOM 568 C CA . PHE A 1 81 ? -6.631 4.119 -0.519 1.00 96.88 81 PHE A CA 1
ATOM 569 C C . PHE A 1 81 ? -5.965 2.744 -0.507 1.00 96.88 81 PHE A C 1
ATOM 571 O O . PHE A 1 81 ? -5.351 2.346 -1.492 1.00 96.88 81 PHE A O 1
ATOM 578 N N . ASN A 1 82 ? -6.111 2.000 0.581 1.00 96.94 82 ASN A N 1
ATOM 579 C CA . ASN A 1 82 ? -5.535 0.677 0.769 1.00 96.94 82 ASN A CA 1
ATOM 580 C C . ASN A 1 82 ? -6.664 -0.345 0.900 1.00 96.94 82 ASN A C 1
ATOM 582 O O . ASN A 1 82 ? -7.492 -0.250 1.800 1.00 96.94 82 ASN A O 1
ATOM 586 N N . LEU A 1 83 ? -6.701 -1.329 0.009 1.00 97.25 83 LEU A N 1
ATOM 587 C CA . LEU A 1 83 ? -7.626 -2.452 0.050 1.00 97.25 83 LEU A CA 1
ATOM 588 C C . LEU A 1 83 ? -6.827 -3.737 0.216 1.00 97.25 83 LEU A C 1
ATOM 590 O O . LEU A 1 83 ? -6.006 -4.073 -0.641 1.00 97.25 83 LEU A O 1
ATOM 594 N N . GLY A 1 84 ? -7.083 -4.478 1.289 1.00 95.06 84 GLY A N 1
ATOM 595 C CA . GLY A 1 84 ? -6.426 -5.759 1.470 1.00 95.06 84 GLY A CA 1
ATOM 596 C C . GLY A 1 84 ? -6.841 -6.567 2.676 1.00 95.06 84 GLY A C 1
ATOM 597 O O . GLY A 1 84 ? -7.714 -6.175 3.432 1.00 95.06 84 GLY A O 1
ATOM 598 N N . GLY A 1 85 ? -6.234 -7.736 2.857 1.00 95.44 85 GLY A N 1
ATOM 599 C CA . GLY A 1 85 ? -6.450 -8.519 4.073 1.00 95.44 85 GLY A CA 1
ATOM 600 C C . GLY A 1 85 ? -5.870 -7.800 5.290 1.00 95.44 85 GLY A C 1
ATOM 601 O O . GLY A 1 85 ? -6.536 -7.668 6.313 1.00 95.44 85 GLY A O 1
ATOM 602 N N . LEU A 1 86 ? -4.645 -7.302 5.145 1.00 96.00 86 LEU A N 1
ATOM 603 C CA . LEU A 1 86 ? -3.871 -6.637 6.183 1.00 96.00 86 LEU A CA 1
ATOM 604 C C . LEU A 1 86 ? -3.441 -5.258 5.678 1.00 96.00 86 LEU A C 1
ATOM 606 O O . LEU A 1 86 ? -2.718 -5.174 4.689 1.00 96.00 86 LEU A O 1
ATOM 610 N N . ASN A 1 87 ? -3.840 -4.195 6.364 1.00 95.31 87 ASN A N 1
ATOM 611 C CA . ASN A 1 87 ? -3.363 -2.837 6.126 1.00 95.31 87 ASN A CA 1
ATOM 612 C C . ASN A 1 87 ? -2.645 -2.352 7.392 1.00 95.31 87 ASN A C 1
ATOM 614 O O . ASN A 1 87 ? -3.285 -2.170 8.422 1.00 95.31 87 ASN A O 1
ATOM 618 N N . ILE A 1 88 ? -1.325 -2.181 7.341 1.00 92.44 88 ILE A N 1
ATOM 619 C CA . ILE A 1 88 ? -0.474 -1.840 8.491 1.00 92.44 88 ILE A CA 1
ATOM 620 C C . ILE A 1 88 ? 0.114 -0.449 8.276 1.00 92.44 88 ILE A C 1
ATOM 622 O O . ILE A 1 88 ? 0.687 -0.185 7.222 1.00 92.44 88 ILE A O 1
ATOM 626 N N . GLN A 1 89 ? 0.008 0.439 9.269 1.00 91.25 89 GLN A N 1
ATOM 627 C CA . GLN A 1 89 ? 0.475 1.833 9.163 1.00 91.25 89 GLN A CA 1
ATOM 628 C C . GLN A 1 89 ? -0.051 2.540 7.896 1.00 91.25 89 GLN A C 1
ATOM 630 O O . GLN A 1 89 ? 0.621 3.390 7.307 1.00 91.25 89 GLN A O 1
ATOM 635 N N . GLY A 1 90 ? -1.244 2.154 7.441 1.00 89.38 90 GLY A N 1
ATOM 636 C CA . GLY A 1 90 ? -1.873 2.725 6.264 1.00 89.38 90 GLY A CA 1
ATOM 637 C C . GLY A 1 90 ? -2.445 4.099 6.591 1.00 89.38 90 GLY A C 1
ATOM 638 O O . GLY A 1 90 ? -3.125 4.262 7.604 1.00 89.38 90 GLY A O 1
ATOM 639 N N . LYS A 1 91 ? -2.186 5.087 5.737 1.00 91.19 91 LYS A N 1
ATOM 640 C CA . LYS A 1 91 ? -2.738 6.444 5.844 1.00 91.19 91 LYS A CA 1
ATOM 641 C C . LYS A 1 91 ? -3.850 6.637 4.822 1.00 91.19 91 LYS A C 1
ATOM 643 O O . LYS A 1 91 ? -3.704 6.225 3.672 1.00 91.19 91 LYS A O 1
ATOM 648 N N . GLY A 1 92 ? -4.910 7.341 5.202 1.00 91.44 92 GLY A N 1
ATOM 649 C CA . GLY A 1 92 ? -6.049 7.612 4.323 1.00 91.44 92 GLY A CA 1
ATOM 650 C C . GLY A 1 92 ? -7.179 6.616 4.558 1.00 91.44 92 GLY A C 1
ATOM 651 O O . GLY A 1 92 ? -7.638 6.498 5.683 1.00 91.44 92 GLY A O 1
ATOM 652 N N . ILE A 1 93 ? -7.670 5.935 3.525 1.00 94.69 93 ILE A N 1
ATOM 653 C CA . ILE A 1 93 ? -8.764 4.962 3.637 1.00 94.69 93 ILE A CA 1
ATOM 654 C C . ILE A 1 93 ? -8.180 3.551 3.599 1.00 94.69 93 ILE A C 1
ATOM 656 O O . ILE A 1 93 ? -7.594 3.159 2.598 1.00 94.69 93 ILE A O 1
ATOM 660 N N . ASN A 1 94 ? -8.377 2.777 4.659 1.00 94.94 94 ASN A N 1
ATOM 661 C CA . ASN A 1 94 ? -7.948 1.388 4.777 1.00 94.94 94 ASN A CA 1
ATOM 662 C C . ASN A 1 94 ? -9.179 0.483 4.836 1.00 94.94 94 ASN A C 1
ATOM 664 O O . ASN A 1 94 ? -9.988 0.596 5.754 1.00 94.94 94 ASN A O 1
ATOM 668 N N . VAL A 1 95 ? -9.331 -0.409 3.864 1.00 96.38 95 VAL A N 1
ATOM 669 C CA . VAL A 1 95 ? -10.422 -1.383 3.798 1.00 96.38 95 VAL A CA 1
ATOM 670 C C . VAL A 1 95 ? -9.834 -2.784 3.865 1.00 96.38 95 VAL A C 1
ATOM 672 O O . VAL A 1 95 ? -9.004 -3.150 3.028 1.00 96.38 95 VAL A O 1
ATOM 675 N N . GLY A 1 96 ? -10.258 -3.585 4.840 1.00 94.69 96 GLY A N 1
ATOM 676 C CA . GLY A 1 96 ? -9.656 -4.897 5.027 1.00 94.69 96 GLY A CA 1
ATOM 677 C C . GLY A 1 96 ? -10.153 -5.723 6.193 1.00 94.69 96 GLY A C 1
ATOM 678 O O . GLY A 1 96 ? -11.135 -5.392 6.842 1.00 94.69 96 GLY A O 1
ATOM 679 N N . ILE A 1 97 ? -9.486 -6.846 6.450 1.00 94.81 97 ILE A N 1
ATOM 680 C CA . ILE A 1 97 ? -9.779 -7.665 7.634 1.00 94.81 97 ILE A CA 1
ATOM 681 C C . ILE A 1 97 ? -9.172 -6.987 8.859 1.00 94.81 97 ILE A C 1
ATOM 683 O O . ILE A 1 97 ? -9.861 -6.807 9.860 1.00 94.81 97 ILE A O 1
ATOM 687 N N . LEU A 1 98 ? -7.899 -6.611 8.744 1.00 94.50 98 LEU A N 1
ATOM 688 C CA . LEU A 1 98 ? -7.122 -5.915 9.758 1.00 94.50 98 LEU A CA 1
ATOM 689 C C . LEU A 1 98 ? -6.646 -4.587 9.184 1.00 94.50 98 LEU A C 1
ATOM 691 O O . LEU A 1 98 ? -5.954 -4.575 8.166 1.00 94.50 98 LEU A O 1
ATOM 695 N N . ASN A 1 99 ? -6.990 -3.490 9.847 1.00 93.19 99 ASN A N 1
ATOM 696 C CA . ASN A 1 99 ? -6.543 -2.154 9.478 1.00 93.19 99 ASN A CA 1
ATOM 697 C C . ASN A 1 99 ? -5.835 -1.494 10.656 1.00 93.19 99 ASN A C 1
ATOM 699 O O . ASN A 1 99 ? -6.326 -1.552 11.779 1.00 93.19 99 ASN A O 1
ATOM 703 N N . GLY A 1 100 ? -4.716 -0.833 10.389 1.00 89.69 100 GLY A N 1
ATOM 704 C CA . GLY A 1 100 ? -4.070 0.035 11.356 1.00 89.69 100 GLY A CA 1
ATOM 705 C C . GLY A 1 100 ? -3.290 1.169 10.711 1.00 89.69 100 GLY A C 1
ATOM 706 O O . GLY A 1 100 ? -2.933 1.109 9.532 1.00 89.69 100 GLY A O 1
ATOM 707 N N . GLY A 1 101 ? -3.033 2.211 11.498 1.00 87.56 101 GLY A N 1
ATOM 708 C CA . GLY A 1 101 ? -2.510 3.498 11.035 1.00 87.56 101 GLY A CA 1
ATOM 709 C C . GLY A 1 101 ? -3.525 4.621 11.245 1.00 87.56 101 GLY A C 1
ATOM 710 O O . GLY A 1 101 ? -4.317 4.564 12.181 1.00 87.56 101 GLY A O 1
ATOM 711 N N . SER A 1 102 ? -3.538 5.617 10.358 1.00 87.31 102 SER A N 1
ATOM 712 C CA . SER A 1 102 ? -4.385 6.811 10.488 1.00 87.31 102 SER A CA 1
ATOM 713 C C . SER A 1 102 ? -5.435 6.934 9.376 1.00 87.31 102 SER A C 1
ATOM 715 O O . SER A 1 102 ? -5.355 6.265 8.342 1.00 87.31 102 SER A O 1
ATOM 717 N N . GLY A 1 103 ? -6.433 7.798 9.579 1.00 87.62 103 GLY A N 1
ATOM 718 C CA . GLY A 1 103 ? -7.519 8.051 8.629 1.00 87.62 103 GLY A CA 1
ATOM 719 C C . GLY A 1 103 ? -8.768 7.190 8.860 1.00 87.62 103 GLY A C 1
ATOM 720 O O . GLY A 1 103 ? -9.211 7.018 9.990 1.00 87.62 103 GLY A O 1
ATOM 721 N N . VAL A 1 104 ? -9.391 6.698 7.790 1.00 91.06 104 VAL A N 1
ATOM 722 C CA . VAL A 1 104 ? -10.648 5.933 7.829 1.00 91.06 104 VAL A CA 1
ATOM 723 C C . VAL A 1 104 ? -10.356 4.447 7.701 1.00 91.06 104 VAL A C 1
ATOM 725 O O . VAL A 1 104 ? -9.779 4.018 6.706 1.00 91.06 104 VAL A O 1
ATOM 728 N N . HIS A 1 105 ? -10.769 3.643 8.672 1.00 92.62 105 HIS A N 1
ATOM 729 C CA . HIS A 1 105 ? -10.597 2.193 8.655 1.00 92.62 105 HIS A CA 1
ATOM 730 C C . HIS A 1 105 ? -11.957 1.509 8.539 1.00 92.62 105 HIS A C 1
ATOM 732 O O . HIS A 1 105 ? -12.879 1.816 9.289 1.00 92.62 105 HIS A O 1
ATOM 738 N N . ILE A 1 106 ? -12.095 0.585 7.593 1.00 92.56 106 ILE A N 1
ATOM 739 C CA . ILE A 1 106 ? -13.313 -0.194 7.366 1.00 92.56 106 ILE A CA 1
ATOM 740 C C . ILE A 1 106 ? -12.918 -1.666 7.344 1.00 92.56 106 ILE A C 1
ATOM 742 O O . ILE A 1 106 ? -12.237 -2.124 6.424 1.00 92.56 106 ILE A O 1
ATOM 746 N N . GLY A 1 107 ? -13.330 -2.429 8.348 1.00 91.00 107 GLY A N 1
ATOM 747 C CA . GLY A 1 107 ? -12.885 -3.809 8.444 1.00 91.00 107 GLY A CA 1
ATOM 748 C C . GLY A 1 107 ? -13.453 -4.613 9.587 1.00 91.00 107 GLY A C 1
ATOM 749 O O . GLY A 1 107 ? -14.325 -4.161 10.318 1.00 91.00 107 GLY A O 1
ATOM 750 N N . LEU A 1 108 ? -12.976 -5.847 9.733 1.00 91.31 108 LEU A N 1
ATOM 751 C CA . LEU A 1 108 ? -13.379 -6.670 10.873 1.00 91.31 108 LEU A CA 1
ATOM 752 C C . LEU A 1 108 ? -12.715 -6.164 12.152 1.00 91.31 108 LEU A C 1
ATOM 754 O O . LEU A 1 108 ? -13.382 -6.055 13.178 1.00 91.31 108 LEU A O 1
ATOM 758 N N . ILE A 1 109 ? -11.425 -5.849 12.070 1.00 90.94 109 ILE A N 1
ATOM 759 C CA . ILE A 1 109 ? -10.606 -5.380 13.178 1.00 90.94 109 ILE A CA 1
ATOM 760 C C . ILE A 1 109 ? -9.865 -4.117 12.735 1.00 90.94 109 ILE A C 1
ATOM 762 O O . ILE A 1 109 ? -9.111 -4.148 11.761 1.00 90.94 109 ILE A O 1
ATOM 766 N N . ASN A 1 110 ? -10.057 -3.027 13.468 1.00 89.25 110 ASN A N 1
ATOM 767 C CA . ASN A 1 110 ? -9.375 -1.757 13.241 1.00 89.25 110 ASN A CA 1
ATOM 768 C C . ASN A 1 110 ? -8.579 -1.368 14.489 1.00 89.25 110 ASN A C 1
ATOM 770 O O . ASN A 1 110 ? -9.039 -1.603 15.607 1.00 89.25 110 ASN A O 1
ATOM 774 N N . ALA A 1 111 ? -7.382 -0.823 14.290 1.00 85.94 111 ALA A N 1
ATOM 775 C CA . ALA A 1 111 ? -6.496 -0.378 15.354 1.00 85.94 111 ALA A CA 1
ATOM 776 C C . ALA A 1 111 ? -5.795 0.932 14.971 1.00 85.94 111 ALA A C 1
ATOM 778 O O . ALA A 1 111 ? -4.844 0.937 14.183 1.00 85.94 111 ALA A O 1
ATOM 779 N N . ALA A 1 112 ? -6.238 2.043 15.547 1.00 76.88 112 ALA A N 1
ATOM 780 C CA . ALA A 1 112 ? -5.541 3.320 15.464 1.00 76.88 112 ALA A CA 1
ATOM 781 C C . ALA A 1 112 ? -4.385 3.399 16.473 1.00 76.88 112 ALA A C 1
ATOM 783 O O . ALA A 1 112 ? -4.442 2.799 17.549 1.00 76.88 112 ALA A O 1
ATOM 784 N N . GLY A 1 113 ? -3.323 4.124 16.111 1.00 65.25 113 GLY A N 1
ATOM 785 C CA . GLY A 1 113 ? -2.200 4.380 17.007 1.00 65.25 113 GLY A CA 1
ATOM 786 C C . GLY A 1 113 ? -2.589 5.303 18.165 1.00 65.25 113 GLY A C 1
ATOM 787 O O . GLY A 1 113 ? -3.598 6.008 18.135 1.00 65.25 113 GLY A O 1
ATOM 788 N N . GLU A 1 114 ? -1.801 5.240 19.238 1.00 56.25 114 GLU A N 1
ATOM 789 C CA . GLU A 1 114 ? -2.080 5.903 20.522 1.00 56.25 114 GLU A CA 1
ATOM 790 C C . GLU A 1 114 ? -1.207 7.151 20.749 1.00 56.25 114 GLU A C 1
ATOM 792 O O . GLU A 1 114 ? -1.148 7.686 21.856 1.00 56.25 114 GLU A O 1
ATOM 797 N N . GLU A 1 115 ? -0.500 7.626 19.719 1.00 56.19 115 GLU A N 1
ATOM 798 C CA . GLU A 1 115 ? 0.340 8.818 19.835 1.00 56.19 115 GLU A CA 1
ATOM 799 C C . GLU A 1 115 ? -0.504 10.102 19.720 1.00 56.19 115 GLU A C 1
ATOM 801 O O . GLU A 1 115 ? -1.260 10.285 18.770 1.00 56.19 115 GLU A O 1
ATOM 806 N N . ASP A 1 116 ? -0.346 11.031 20.676 1.00 49.78 116 ASP A N 1
ATOM 807 C CA . ASP A 1 116 ? -1.077 12.317 20.767 1.00 49.78 116 ASP A CA 1
ATOM 808 C C . ASP A 1 116 ? -0.872 13.251 19.537 1.00 49.78 116 ASP A C 1
ATOM 810 O O . ASP A 1 116 ? -1.462 14.330 19.463 1.00 49.78 116 ASP A O 1
ATOM 814 N N . SER A 1 117 ? -0.010 12.870 18.590 1.00 52.25 117 SER A N 1
ATOM 815 C CA . SER A 1 117 ? 0.288 13.568 17.333 1.00 52.25 117 SER A CA 1
ATOM 816 C C . SER A 1 117 ? -0.442 12.984 16.117 1.00 52.25 117 SER A C 1
ATOM 818 O O . SER A 1 117 ? -0.303 13.523 15.014 1.00 52.25 117 SER A O 1
ATOM 820 N N . GLU A 1 118 ? -1.190 11.892 16.285 1.00 60.09 118 GLU A N 1
ATOM 821 C CA . GLU A 1 118 ? -1.891 11.233 15.189 1.00 60.09 118 GLU A CA 1
ATOM 822 C C . GLU A 1 118 ? -3.219 11.923 14.857 1.00 60.09 118 GLU A C 1
ATOM 824 O O . GLU A 1 118 ? -3.971 12.382 15.719 1.00 60.09 118 GLU A O 1
ATOM 829 N N . GLU A 1 119 ? -3.494 12.033 13.558 1.00 63.44 119 GLU A N 1
ATOM 830 C CA . GLU A 1 119 ? -4.732 12.615 13.051 1.00 63.44 119 GLU A CA 1
ATOM 831 C C . GLU A 1 119 ? -5.942 11.763 13.469 1.00 63.44 119 GLU A C 1
ATOM 833 O O . GLU A 1 119 ? -5.848 10.532 13.476 1.00 63.44 119 GLU A O 1
ATOM 838 N N . PRO A 1 120 ? -7.095 12.390 13.770 1.00 64.81 120 PRO A N 1
ATOM 839 C CA . PRO A 1 120 ? -8.288 11.673 14.208 1.00 64.81 120 PRO A CA 1
ATOM 840 C C . PRO A 1 120 ? -8.684 10.587 13.201 1.00 64.81 120 PRO A C 1
ATOM 842 O O . PRO A 1 120 ? -8.790 10.849 11.999 1.00 64.81 120 PRO A O 1
ATOM 845 N N . THR A 1 121 ? -8.931 9.372 13.698 1.00 77.00 121 THR A N 1
ATOM 846 C CA . THR A 1 121 ? -9.339 8.230 12.870 1.00 77.00 121 THR A CA 1
ATOM 847 C C . THR A 1 121 ? -10.835 7.945 12.985 1.00 77.00 121 THR A C 1
ATOM 849 O O . THR A 1 121 ? -11.474 8.186 14.015 1.00 77.00 121 THR A O 1
ATOM 852 N N . LEU A 1 122 ? -11.411 7.436 11.896 1.00 85.62 122 LEU A N 1
ATOM 853 C CA . LEU A 1 122 ? -12.792 6.959 11.832 1.00 85.62 122 LEU A CA 1
ATOM 854 C C . LEU A 1 122 ? -12.766 5.455 11.597 1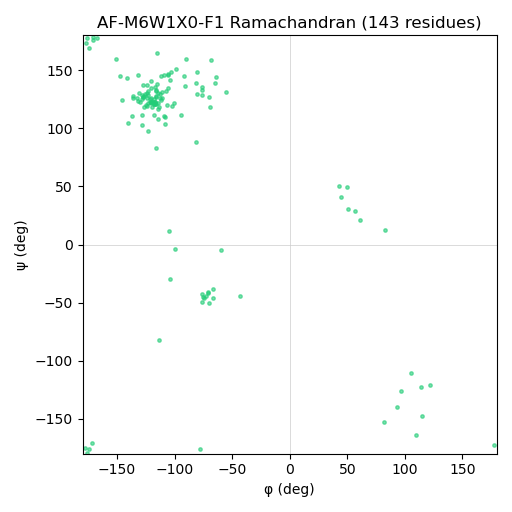.00 85.62 122 LEU A C 1
ATOM 856 O O . LEU A 1 122 ? -12.319 5.006 10.545 1.00 85.62 122 LEU A O 1
ATOM 860 N N . GLU A 1 123 ? -13.269 4.681 12.550 1.00 86.62 123 GLU A N 1
ATOM 861 C CA . GLU A 1 123 ? -13.204 3.222 12.491 1.00 86.62 123 GLU A CA 1
ATOM 862 C C . GLU A 1 123 ? -14.598 2.615 12.363 1.00 86.62 123 GLU A C 1
ATOM 864 O O . GLU A 1 123 ? -15.453 2.785 13.233 1.00 86.62 123 GLU A O 1
ATOM 869 N N . PHE A 1 124 ? -14.812 1.852 11.297 1.00 87.62 124 PHE A N 1
ATOM 870 C CA . PHE A 1 124 ? -16.024 1.091 11.037 1.00 87.62 124 PHE A CA 1
ATOM 871 C C . PHE A 1 124 ? -15.678 -0.390 11.069 1.00 87.62 124 PHE A C 1
ATOM 873 O O . PHE A 1 124 ? -15.019 -0.906 10.162 1.00 87.62 124 PHE A O 1
ATOM 880 N N . GLY A 1 125 ? -16.106 -1.092 12.112 1.00 83.44 125 GLY A N 1
ATOM 881 C CA . GLY A 1 125 ? -15.784 -2.504 12.219 1.00 83.44 125 GLY A CA 1
ATOM 882 C C . GLY A 1 125 ? -16.493 -3.270 13.313 1.00 83.44 125 GLY A C 1
ATOM 883 O O . GLY A 1 125 ? -17.326 -2.738 14.056 1.00 83.44 125 GLY A O 1
ATOM 884 N N . LEU A 1 126 ? -16.187 -4.569 13.357 1.00 84.94 126 LEU A N 1
ATOM 885 C CA . LEU A 1 126 ? -16.672 -5.448 14.417 1.00 84.94 126 LEU A CA 1
ATOM 886 C C . LEU A 1 126 ? -15.905 -5.196 15.709 1.00 84.94 126 LEU A C 1
ATOM 888 O O . LEU A 1 126 ? -16.535 -5.106 16.757 1.00 84.94 126 LEU A O 1
ATOM 892 N N . LEU A 1 127 ? -14.579 -5.081 15.626 1.00 86.12 127 LEU A N 1
ATOM 893 C CA . LEU A 1 127 ? -13.687 -4.779 16.739 1.00 86.12 127 LEU A CA 1
ATOM 894 C C . LEU A 1 127 ? -12.870 -3.533 16.401 1.00 86.12 127 LEU A C 1
ATOM 896 O O . LEU A 1 127 ? -12.114 -3.534 15.434 1.00 86.12 127 LEU A O 1
ATOM 900 N N . ASN A 1 128 ? -13.014 -2.495 17.212 1.00 82.44 128 ASN A N 1
ATOM 901 C CA . ASN A 1 128 ? -12.300 -1.232 17.050 1.00 82.44 128 ASN A CA 1
ATOM 902 C C . ASN A 1 128 ? -11.438 -0.984 18.298 1.00 82.44 128 ASN A C 1
ATOM 904 O O . ASN A 1 128 ? -11.954 -1.004 19.421 1.00 82.44 128 ASN A O 1
ATOM 908 N N . PHE A 1 129 ? -10.128 -0.825 18.100 1.00 82.94 129 PHE A N 1
ATOM 909 C CA . PHE A 1 129 ? -9.148 -0.500 19.133 1.00 82.94 129 PHE A CA 1
ATOM 910 C C . PHE A 1 129 ? -8.682 0.935 18.923 1.00 82.94 129 PHE A C 1
ATOM 912 O O . PHE A 1 129 ? -7.986 1.253 17.964 1.00 82.94 129 PHE A O 1
ATOM 919 N N . CYS A 1 130 ? -9.092 1.795 19.838 1.00 72.31 130 CYS A N 1
ATOM 920 C CA . CYS A 1 130 ? -9.075 3.232 19.654 1.00 72.31 130 CYS A CA 1
ATOM 921 C C . CYS A 1 130 ? -8.067 3.901 20.593 1.00 72.31 130 CYS A C 1
ATOM 923 O O . CYS A 1 130 ? -8.181 3.755 21.813 1.00 72.31 130 CYS A O 1
ATOM 925 N N . GLY A 1 131 ? -7.153 4.692 20.024 1.00 68.50 131 GLY A N 1
ATOM 926 C CA . GLY A 1 131 ? -6.384 5.706 20.750 1.00 68.50 131 GLY A CA 1
ATOM 927 C C . GLY A 1 131 ? -7.199 6.984 21.013 1.00 68.50 131 GLY A C 1
ATOM 928 O O . GLY A 1 131 ? -8.389 7.076 20.682 1.00 68.50 131 GLY A O 1
ATOM 929 N N . LYS A 1 132 ? -6.566 8.011 21.590 1.00 60.72 132 LYS A N 1
ATOM 930 C CA . LYS A 1 132 ? -7.216 9.307 21.856 1.00 60.72 132 LYS A CA 1
ATOM 931 C C . LYS A 1 132 ? -7.615 10.019 20.556 1.00 60.72 132 LYS A C 1
ATOM 933 O O . LYS A 1 132 ? -6.844 10.070 19.609 1.00 60.72 132 LYS A O 1
ATOM 938 N N . GLY A 1 133 ? -8.798 10.640 20.537 1.00 60.44 133 GLY A N 1
ATOM 939 C CA . GLY A 1 133 ? -9.257 11.458 19.400 1.00 60.44 133 GLY A CA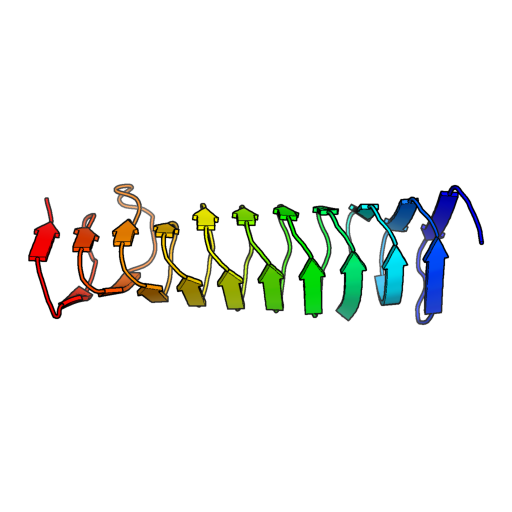 1
ATOM 940 C C . GLY A 1 133 ? -9.892 10.675 18.244 1.00 60.44 133 GLY A C 1
ATOM 941 O O . GLY A 1 133 ? -10.114 11.237 17.174 1.00 60.44 133 GLY A O 1
ATOM 942 N N . THR A 1 134 ? -10.210 9.400 18.455 1.00 64.12 134 THR A N 1
ATOM 943 C CA . THR A 1 134 ? -10.849 8.525 17.465 1.00 64.12 134 THR A CA 1
ATOM 944 C C . THR A 1 134 ? -12.376 8.552 17.590 1.00 64.12 134 THR A C 1
ATOM 946 O O . THR A 1 134 ? -12.933 8.670 18.684 1.00 64.12 134 THR A O 1
ATOM 949 N N . PHE A 1 135 ? -13.073 8.456 16.456 1.00 65.38 135 PHE A N 1
ATOM 950 C CA . PHE A 1 135 ? -14.537 8.383 16.394 1.00 65.38 135 PHE A CA 1
ATOM 951 C C . PHE A 1 135 ? -14.972 7.033 15.810 1.00 65.38 135 PHE A C 1
ATOM 953 O O . PHE A 1 135 ? -15.249 6.921 14.612 1.00 65.38 135 PHE A O 1
ATOM 960 N N . PRO A 1 136 ? -15.028 5.978 16.635 1.00 64.38 136 PRO A N 1
ATOM 961 C CA . PRO A 1 136 ? -15.444 4.661 16.176 1.00 64.38 136 PRO A CA 1
ATOM 962 C C . PRO A 1 136 ? -16.966 4.576 15.991 1.00 64.38 136 PRO A C 1
ATOM 964 O O . PRO A 1 136 ? -17.739 4.858 16.908 1.00 64.38 136 PRO A O 1
ATOM 967 N N . VAL A 1 137 ? -17.408 4.105 14.823 1.00 61.25 137 VAL A N 1
ATOM 968 C CA . VAL A 1 137 ? -18.805 3.748 14.542 1.00 61.25 137 VAL A CA 1
ATOM 969 C C . VAL A 1 137 ? -18.887 2.228 14.454 1.00 61.25 137 VAL A C 1
ATOM 971 O O . VAL A 1 137 ? -18.448 1.601 13.492 1.00 61.25 137 VAL A O 1
ATOM 974 N N . MET A 1 138 ? -19.411 1.621 15.510 1.00 61.81 138 MET A N 1
ATOM 975 C CA . MET A 1 138 ? -19.262 0.194 15.777 1.00 61.81 138 MET A CA 1
ATOM 976 C C . MET A 1 138 ? -20.549 -0.596 15.508 1.00 61.81 138 MET A C 1
ATOM 978 O O . MET A 1 138 ? -21.650 -0.110 15.767 1.00 61.81 138 MET A O 1
ATOM 982 N N . ILE A 1 139 ? -20.389 -1.843 15.045 1.00 62.19 139 ILE A N 1
ATOM 983 C CA . ILE A 1 139 ? -21.465 -2.850 14.984 1.00 62.19 139 ILE A CA 1
ATOM 984 C C . ILE A 1 139 ? -21.324 -3.908 16.111 1.00 62.19 139 ILE A C 1
ATOM 986 O O . ILE A 1 139 ? -22.337 -4.445 16.551 1.00 62.19 139 ILE A O 1
ATOM 990 N N . GLY A 1 140 ? -20.100 -4.208 16.586 1.00 65.25 140 GLY A N 1
ATOM 991 C CA . GLY A 1 140 ? -19.795 -5.281 17.558 1.00 65.25 140 GLY A CA 1
ATOM 992 C C . GLY A 1 140 ? -19.283 -4.840 18.945 1.00 65.25 140 GLY A C 1
ATOM 993 O O . GLY A 1 140 ? -20.055 -4.818 19.902 1.00 65.25 140 GLY A O 1
ATOM 994 N N . PHE A 1 141 ? -17.980 -4.545 19.083 1.00 70.19 141 PHE A N 1
ATOM 995 C CA . PHE A 1 141 ? -17.327 -4.133 20.340 1.00 70.19 141 PHE A CA 1
ATOM 996 C C . PHE A 1 141 ? -16.259 -3.031 20.130 1.00 70.19 141 PHE A C 1
ATOM 998 O O . PHE A 1 141 ? -15.529 -3.052 19.140 1.00 70.19 141 PHE A O 1
ATOM 1005 N N . ASN A 1 142 ? -16.144 -2.090 21.083 1.00 69.62 142 ASN A N 1
ATOM 1006 C CA . ASN A 1 142 ? -15.106 -1.043 21.125 1.00 69.62 142 ASN A CA 1
ATOM 1007 C C . ASN A 1 142 ? -14.216 -1.235 22.335 1.00 69.62 142 ASN A C 1
ATOM 1009 O O . ASN A 1 142 ? -14.725 -1.386 23.447 1.00 69.62 142 ASN A O 1
ATOM 1013 N N . TYR A 1 143 ? -12.919 -1.053 22.133 1.00 72.12 143 TYR A N 1
ATOM 1014 C CA . TYR A 1 143 ? -11.979 -0.823 23.212 1.00 72.12 143 TYR A CA 1
ATOM 1015 C C . TYR A 1 143 ? -11.247 0.499 22.975 1.00 72.12 143 TYR A C 1
ATOM 1017 O O . TYR A 1 143 ? -10.289 0.563 22.210 1.00 72.12 143 TYR A O 1
ATOM 1025 N N . CYS A 1 144 ? -11.726 1.556 23.629 1.00 69.50 144 CYS A N 1
ATOM 1026 C CA . CYS A 1 144 ? -11.096 2.874 23.637 1.00 69.50 144 CYS A CA 1
ATOM 1027 C C . CYS A 1 144 ? -10.442 3.090 25.002 1.00 69.50 144 CYS A C 1
ATOM 1029 O O . CYS A 1 144 ? -11.079 2.803 26.023 1.00 69.50 144 CYS A O 1
ATOM 1031 N N . LYS A 1 145 ? -9.203 3.583 25.025 1.00 60.56 145 LYS A N 1
ATOM 1032 C CA . LYS A 1 145 ? -8.489 3.908 26.264 1.00 60.56 145 LYS A CA 1
ATOM 1033 C C . LYS A 1 145 ? -8.326 5.411 26.459 1.00 60.56 145 LYS A C 1
ATOM 1035 O O . LYS A 1 14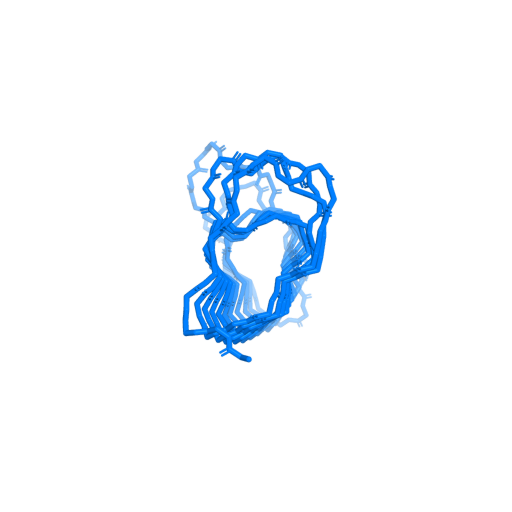5 ? -8.139 6.129 25.455 1.00 60.56 145 LYS A O 1
#

Organism: NCBI:txid1192866

Foldseek 3Di:
DAQEAEEEPCCEDEAEHQEYEYEEEYEYEAEHQEYHYYPYDYAYQYEHQEYECEEHDYDHQEYYCYEHHDEHQEYDVYEHHHEHQYYHLYHAEHEHQEHEHAEEYAHAEYAYDQDPPGDEYEYEHQEYEDHPRYDYDHDHDYDYD

Sequence (145 aa):
MAVFNSAKDKGAGIQVGIVNRSVGDSKGLQAGIVNLGDQRSGFDFTVGAGNFYTKGLMIGAINFQSEGVNVGVMNEGGSGFNLGGLNIQGKGINVGILNGGSGVHIGLINAAGEEDSEEPTLEFGLLNFCGKGTFPVMIGFNYCK

pLDDT: mean 84.52, std 12.55, range [49.28, 97.75]

Secondary structure (DSSP, 8-state):
-EEEEEEES-SSEEEEEEEEEEEEE--EEEEEEEEEEEEEES-EEEEEEEEES-EEEEEEEEEES-EEE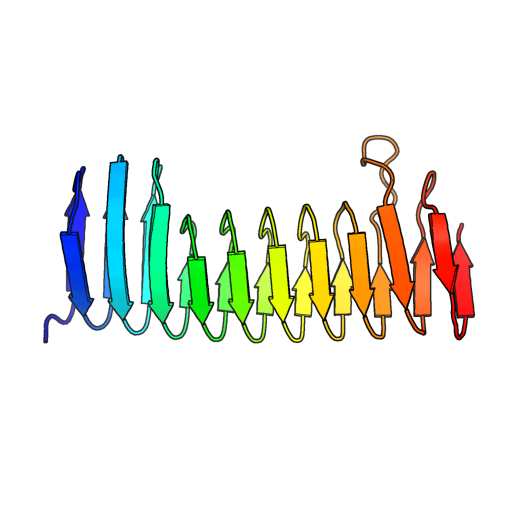EEEEEEES-EEEEEEEEEEEEEEEEEEEEEEEEEEEEEEEEEE---TTSPPPEEEEEEEEE-TT-EEEEEEEEEE-

Mean predicted aligned error: 7.37 Å

Radius of gyration: 16.63 Å; Cα contacts (8 Å, |Δi|>4): 507; chains: 1; bounding box: 37×25×47 Å

InterPro domains:
  IPR058093 LA_2272-like repeat [NF047436] (3-22)

Solvent-accessible surface area (backbone atoms only — not comparable to full-atom values): 6443 Å² total; per-residue (Å²): 132,37,71,67,40,81,46,67,57,36,74,62,50,78,46,64,19,45,33,34,38,41,33,34,40,34,31,32,43,37,42,25,46,34,36,39,34,39,79,62,42,71,48,23,43,37,39,26,50,33,36,33,40,36,45,26,40,37,42,25,48,32,35,33,50,25,41,35,39,42,37,26,47,32,31,32,47,24,33,44,38,38,39,23,47,34,28,38,55,21,33,36,39,29,38,25,47,34,25,26,35,40,33,39,28,40,26,48,31,30,37,43,63,70,56,97,84,58,65,63,29,38,35,37,24,40,35,37,36,36,26,72,72,48,55,72,53,71,82,67,49,78,50,71,105